Protein AF-A0A7S1FTI6-F1 (afdb_monomer)

Mean predicted aligned error: 5.45 Å

Nearest PDB structures (foldseek):
  7stv-assembly1_A-2  TM=7.833E-01  e=5.672E-06  Pedobacter yulinensis
  6prm-assembly1_B  TM=9.222E-01  e=7.530E-05  Pseudoalteromonas fuliginea
  6psm-assembly2_E  TM=9.069E-01  e=1.482E-04  Pseudoalteromonas fuliginea
  6psm-assembly3_D  TM=7.702E-01  e=6.260E-05  Pseudoalteromonas fuliginea

Sequence (171 aa):
RGSPTDQGFDVSVGASFAGGVDTHFFPFVSDKEGSHIAPPNLNGTSRGDYLTDHLTKETITLMNEFKNNPFFIVLAHYAVHTPIEGKEELTAKYKRKRKKLQDVGQYIWDHGSYCKTTQDDPTYASMVQSVDDSVGLIRTALEDLKLTKNTIIVFTSDNGGKADTVNKEKV

Foldseek 3Di:
DDFVVVVPDPDDWQDDPVLAFQDQFPPSWDPDDPIDDGRPPLPPHDGPDGNLVSLLVVVLVVCLVCVVDDDDDDRDDNPPPDPLAADPVQLVVLVVVLVVDDPPWDFDDDPNATFTPDDRRSSSVRRVVSNVVSVVSVVVSCVVSVNVVPDDDDDDDPDDDGRGDDPVVPD

Organism: NCBI:txid216773

Structure (mmCIF, N/CA/C/O backbone):
data_AF-A0A7S1FTI6-F1
#
_entry.id   AF-A0A7S1FTI6-F1
#
loop_
_atom_site.group_PDB
_atom_site.id
_atom_site.type_symbol
_atom_site.label_atom_id
_atom_site.label_alt_id
_atom_site.label_comp_id
_atom_site.label_asym_id
_atom_site.label_entity_id
_atom_site.label_seq_id
_atom_site.pdbx_PDB_ins_code
_atom_site.Cartn_x
_atom_site.Cartn_y
_atom_site.Cartn_z
_atom_site.occupancy
_atom_site.B_iso_or_equiv
_atom_site.auth_seq_id
_atom_site.auth_comp_id
_atom_site.auth_asym_id
_atom_site.auth_atom_id
_atom_site.pdbx_PDB_model_num
ATOM 1 N N . ARG A 1 1 ? -20.135 -16.183 -3.289 1.00 54.41 1 ARG A N 1
ATOM 2 C CA . ARG A 1 1 ? -19.545 -17.267 -2.474 1.00 54.41 1 ARG A CA 1
ATOM 3 C C . ARG A 1 1 ? -18.038 -17.151 -2.600 1.00 54.41 1 ARG A C 1
ATOM 5 O O . ARG A 1 1 ? -17.480 -17.663 -3.560 1.00 54.41 1 ARG A O 1
ATOM 12 N N . GLY A 1 2 ? -17.431 -16.369 -1.716 1.00 77.38 2 GLY A N 1
ATOM 13 C CA . GLY A 1 2 ? -15.984 -16.112 -1.698 1.00 77.38 2 GLY A CA 1
ATOM 14 C C . GLY A 1 2 ? -15.608 -14.680 -1.311 1.00 77.38 2 GLY A C 1
ATOM 15 O O . GLY A 1 2 ? -14.426 -14.380 -1.229 1.00 77.38 2 GLY A O 1
ATOM 16 N N . SER A 1 3 ? -16.589 -13.805 -1.054 1.00 84.50 3 SER A N 1
ATOM 17 C CA . SER A 1 3 ? -16.314 -12.498 -0.444 1.00 84.50 3 SER A CA 1
ATOM 18 C C . SER A 1 3 ? -15.795 -12.700 0.986 1.00 84.50 3 SER A C 1
ATOM 20 O O . SER A 1 3 ? -16.291 -13.610 1.654 1.00 84.50 3 SER A O 1
ATOM 22 N N . PRO A 1 4 ? -14.887 -11.857 1.513 1.00 92.38 4 PRO A N 1
ATOM 23 C CA . PRO A 1 4 ? 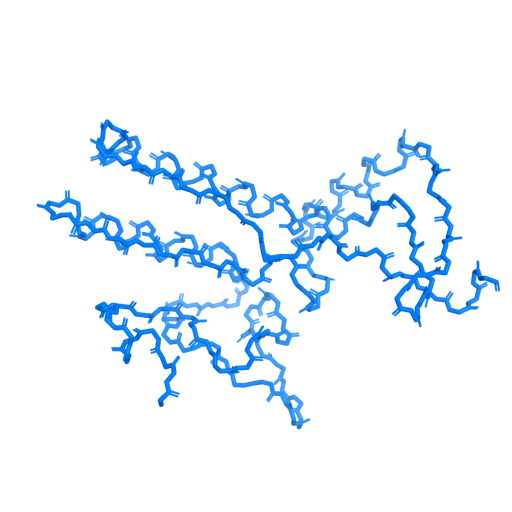-14.494 -11.904 2.925 1.00 92.38 4 PRO A CA 1
ATOM 24 C C . PRO A 1 4 ? -15.689 -11.872 3.888 1.00 92.38 4 PRO A C 1
ATOM 26 O O . PRO A 1 4 ? -15.685 -12.560 4.906 1.00 92.38 4 PRO A O 1
ATOM 29 N N . THR A 1 5 ? -16.759 -11.158 3.528 1.00 93.69 5 THR A N 1
ATOM 30 C CA . THR A 1 5 ? -18.003 -11.119 4.315 1.00 93.69 5 THR A CA 1
ATOM 31 C C . THR A 1 5 ? -18.753 -12.454 4.354 1.00 93.69 5 THR A C 1
ATOM 33 O O . THR A 1 5 ? -19.443 -12.740 5.326 1.00 93.69 5 THR A O 1
ATOM 36 N N . ASP A 1 6 ? -18.565 -13.324 3.355 1.00 92.50 6 ASP A N 1
ATOM 37 C CA . ASP A 1 6 ? -19.057 -14.709 3.390 1.00 92.50 6 ASP A CA 1
ATOM 38 C C . ASP A 1 6 ? -18.174 -15.610 4.284 1.00 92.50 6 ASP A C 1
ATOM 40 O O . ASP A 1 6 ? -18.517 -16.770 4.507 1.00 92.50 6 ASP A O 1
ATOM 44 N N . GLN A 1 7 ? -17.006 -15.124 4.724 1.00 93.19 7 GLN A N 1
ATOM 45 C CA . GLN A 1 7 ? -15.970 -15.872 5.452 1.00 93.19 7 GLN A CA 1
ATOM 46 C C . GLN A 1 7 ? -15.749 -15.347 6.883 1.00 93.19 7 GLN A C 1
ATOM 48 O O . GLN A 1 7 ? -14.731 -15.648 7.500 1.00 93.19 7 GLN A O 1
ATOM 53 N N . GLY A 1 8 ? -16.698 -14.574 7.421 1.00 94.12 8 GLY A N 1
ATOM 54 C CA . GLY A 1 8 ? -16.684 -14.121 8.815 1.00 94.12 8 GLY A CA 1
ATOM 55 C C . GLY A 1 8 ? -16.033 -12.760 9.068 1.00 94.12 8 GLY A C 1
ATOM 56 O O . GLY A 1 8 ? -15.886 -12.390 10.227 1.00 94.12 8 GLY A O 1
ATOM 57 N N . PHE A 1 9 ? -15.663 -12.008 8.027 1.00 95.88 9 PHE A N 1
ATOM 58 C CA . PHE A 1 9 ? -15.282 -10.601 8.185 1.00 95.88 9 PHE A CA 1
ATOM 59 C C . PHE A 1 9 ? -16.524 -9.703 8.220 1.00 95.88 9 PHE A C 1
ATOM 61 O O . PHE A 1 9 ? -17.394 -9.823 7.360 1.00 95.88 9 PHE A O 1
ATOM 68 N N . ASP A 1 10 ? -16.576 -8.755 9.156 1.00 95.69 10 ASP A N 1
ATOM 69 C CA . ASP A 1 10 ? -17.679 -7.785 9.244 1.00 95.69 10 ASP A CA 1
ATOM 70 C C . ASP A 1 10 ? -17.643 -6.748 8.109 1.00 95.69 10 ASP A C 1
ATOM 72 O O . ASP A 1 10 ? -18.680 -6.287 7.633 1.00 95.69 10 ASP A O 1
ATOM 76 N N . VAL A 1 11 ? -16.437 -6.390 7.652 1.00 95.44 11 VAL A N 1
ATOM 77 C CA . VAL A 1 11 ? -16.202 -5.360 6.633 1.00 95.44 11 VAL A CA 1
ATOM 78 C C . VAL A 1 11 ? -15.275 -5.896 5.544 1.00 95.44 11 VAL A C 1
ATOM 80 O O . VAL A 1 11 ? -14.291 -6.580 5.822 1.00 95.44 11 VAL A O 1
ATOM 83 N N . SER A 1 12 ? -15.571 -5.558 4.286 1.00 94.81 12 SER A N 1
ATOM 84 C CA . SER A 1 12 ? -14.704 -5.837 3.140 1.00 94.81 12 SER A CA 1
ATOM 85 C C . SER A 1 12 ? -14.566 -4.599 2.262 1.00 94.81 12 SER A C 1
ATOM 87 O O . SER A 1 12 ? -15.563 -4.053 1.789 1.00 94.81 12 SER A O 1
ATOM 89 N N . VAL A 1 13 ? -13.325 -4.172 2.036 1.00 94.88 13 VAL A N 1
ATOM 90 C CA . VAL A 1 13 ? -12.975 -3.018 1.202 1.00 94.88 13 VAL A CA 1
ATOM 91 C C . VAL A 1 13 ? -12.018 -3.481 0.116 1.00 94.88 13 VAL A C 1
ATOM 93 O O . VAL A 1 13 ? -10.997 -4.097 0.410 1.00 94.88 13 VAL A O 1
ATOM 96 N N . GLY A 1 14 ? -12.354 -3.217 -1.144 1.00 91.44 14 GLY A N 1
ATOM 97 C CA . GLY A 1 14 ? -11.479 -3.487 -2.278 1.00 91.44 14 GLY A CA 1
ATOM 98 C C . GLY A 1 14 ? -11.190 -4.964 -2.550 1.00 91.44 14 GLY A C 1
ATOM 99 O O . GLY A 1 14 ? -10.317 -5.242 -3.360 1.00 91.44 14 GLY A O 1
ATOM 100 N N . ALA A 1 15 ? -11.874 -5.925 -1.925 1.00 89.44 15 ALA A N 1
ATOM 101 C CA . ALA A 1 15 ? -11.663 -7.346 -2.206 1.00 89.44 15 ALA A CA 1
ATOM 102 C C . ALA A 1 15 ? -12.494 -7.783 -3.424 1.00 89.44 15 ALA A C 1
ATOM 104 O O . ALA A 1 15 ? -13.723 -7.820 -3.363 1.00 89.44 15 ALA A O 1
ATOM 105 N N . SER A 1 16 ? -11.828 -8.108 -4.534 1.00 82.19 16 SER A N 1
ATOM 106 C CA . SER A 1 16 ? -12.468 -8.544 -5.784 1.00 82.19 16 SER A CA 1
ATOM 107 C C . SER A 1 16 ? -12.158 -10.007 -6.102 1.00 82.19 16 SER A C 1
ATOM 109 O O . SER A 1 16 ? -11.079 -10.507 -5.794 1.00 82.19 16 SER A O 1
ATOM 111 N N . PHE A 1 17 ? -13.078 -10.680 -6.800 1.00 78.12 17 PHE A N 1
ATOM 112 C CA . PHE A 1 17 ? -12.872 -12.038 -7.324 1.00 78.12 17 PHE A CA 1
ATOM 113 C C . PHE A 1 17 ? -11.800 -12.106 -8.423 1.00 78.12 17 PHE A C 1
ATOM 115 O O . PHE A 1 17 ? -11.331 -13.194 -8.740 1.00 78.12 17 PHE A O 1
ATOM 122 N N . ALA A 1 18 ? -11.424 -10.965 -9.011 1.00 76.75 18 ALA A N 1
ATOM 123 C CA . ALA A 1 18 ? -10.431 -10.899 -10.081 1.00 76.75 18 ALA A CA 1
ATOM 124 C C . ALA A 1 18 ? -9.005 -11.249 -9.619 1.00 76.75 18 ALA A C 1
ATOM 126 O O . ALA A 1 18 ? -8.182 -11.628 -10.445 1.00 76.75 18 ALA A O 1
ATOM 127 N N . GLY A 1 19 ? -8.700 -11.108 -8.321 1.00 76.19 19 GLY A N 1
ATOM 128 C CA . GLY A 1 19 ? -7.356 -11.346 -7.779 1.00 76.19 19 GLY A CA 1
ATOM 129 C C . GLY A 1 19 ? -6.294 -10.324 -8.214 1.00 76.19 19 GLY A C 1
ATOM 130 O O . GLY A 1 19 ? -5.128 -10.480 -7.873 1.00 76.19 19 GLY A O 1
ATOM 131 N N . GLY A 1 20 ? -6.680 -9.274 -8.944 1.00 84.50 20 GLY A N 1
ATOM 132 C CA . GLY A 1 20 ? -5.796 -8.234 -9.462 1.00 84.50 20 GLY A CA 1
ATOM 133 C C . GLY A 1 20 ? -6.573 -6.999 -9.920 1.00 84.50 20 GLY A C 1
ATOM 134 O O . GLY A 1 20 ? -7.805 -6.979 -9.886 1.00 84.50 20 GLY A O 1
ATOM 135 N N . VAL A 1 21 ? -5.835 -5.974 -10.342 1.00 90.69 21 VAL A N 1
ATOM 136 C CA . VAL A 1 21 ? -6.361 -4.723 -10.909 1.00 90.69 21 VAL A CA 1
ATOM 137 C C . VAL A 1 21 ? -5.712 -4.457 -12.261 1.00 90.69 21 VAL A C 1
ATOM 139 O O . VAL A 1 21 ? -4.569 -4.856 -12.483 1.00 90.69 21 VAL A O 1
ATOM 142 N N . ASP A 1 22 ? -6.416 -3.767 -13.159 1.00 91.81 22 ASP A N 1
ATOM 143 C CA . ASP A 1 22 ? -5.843 -3.402 -14.464 1.00 91.81 22 ASP A CA 1
ATOM 144 C C . ASP A 1 22 ? -4.881 -2.217 -14.362 1.00 91.81 22 ASP A C 1
ATOM 146 O O . ASP A 1 22 ? -4.078 -2.000 -15.267 1.00 91.81 22 ASP A O 1
ATOM 150 N N . THR A 1 23 ? -4.984 -1.437 -13.283 1.00 93.88 23 THR A N 1
ATOM 151 C CA . THR A 1 23 ? -4.072 -0.344 -12.943 1.00 93.88 23 THR A CA 1
ATOM 152 C C . THR A 1 23 ? -4.105 -0.053 -11.440 1.00 93.88 23 THR A C 1
ATOM 154 O O . THR A 1 23 ? -5.122 -0.259 -10.777 1.00 93.88 23 THR A O 1
ATOM 157 N N . HIS A 1 24 ? -2.996 0.437 -10.883 1.00 95.25 24 HIS A N 1
ATOM 158 C CA . HIS A 1 24 ? -2.918 0.869 -9.476 1.00 95.25 24 HIS A CA 1
ATOM 159 C C . HIS A 1 24 ? -3.412 2.305 -9.253 1.00 95.25 24 HIS A C 1
ATOM 161 O O . HIS A 1 24 ? -3.505 2.753 -8.108 1.00 95.25 24 HIS A O 1
ATOM 167 N N . PHE A 1 25 ? -3.745 3.028 -10.322 1.00 95.75 25 PHE A N 1
ATOM 168 C CA . PHE A 1 25 ? -4.287 4.384 -10.269 1.00 95.75 25 PHE A CA 1
ATOM 169 C C . PHE A 1 25 ? -5.786 4.386 -10.547 1.00 95.75 25 PHE A C 1
ATOM 171 O O . PHE A 1 25 ? -6.283 3.554 -11.299 1.00 95.75 25 PHE A O 1
ATOM 178 N N . PHE A 1 26 ? -6.518 5.344 -9.983 1.00 94.31 26 PHE A N 1
ATOM 179 C CA . PHE A 1 26 ? -7.940 5.515 -10.289 1.00 94.31 26 PHE A CA 1
ATOM 180 C C . PHE A 1 26 ? -8.195 5.548 -11.817 1.00 94.31 26 PHE A C 1
ATOM 182 O O . PHE A 1 26 ? -7.508 6.304 -12.515 1.00 94.31 26 PHE A O 1
ATOM 189 N N . PRO A 1 27 ? -9.190 4.804 -12.349 1.00 92.44 27 PRO A N 1
ATOM 190 C CA . PRO A 1 27 ? -10.281 4.112 -11.643 1.00 92.44 27 PRO A CA 1
ATOM 191 C C . PRO A 1 27 ? -10.003 2.642 -11.262 1.00 92.44 27 PRO A C 1
ATOM 193 O O . PRO A 1 27 ? -10.939 1.902 -10.970 1.00 92.44 27 PRO A O 1
ATOM 196 N N . PHE A 1 28 ? -8.738 2.210 -11.252 1.00 92.69 28 PHE A N 1
ATOM 197 C CA . PHE A 1 28 ? -8.267 0.845 -10.934 1.00 92.69 28 PHE A CA 1
ATOM 198 C C . PHE A 1 28 ? -8.662 -0.243 -11.943 1.00 92.69 28 PHE A C 1
ATOM 200 O O . PHE A 1 28 ? -8.316 -1.415 -11.794 1.00 92.69 28 PHE A O 1
ATOM 207 N N . VAL A 1 29 ? -9.360 0.161 -12.999 1.00 89.12 29 VAL A N 1
ATOM 208 C CA . VAL A 1 29 ? -9.756 -0.653 -14.146 1.00 89.12 29 VAL A CA 1
ATOM 209 C C . VAL A 1 29 ? -9.437 0.090 -15.427 1.00 89.12 29 VAL A C 1
ATOM 211 O O . VAL A 1 29 ? -9.229 1.306 -15.419 1.00 89.12 29 VAL A O 1
ATOM 214 N N . SER A 1 30 ? -9.409 -0.640 -16.533 1.00 83.00 30 SER A N 1
ATOM 215 C CA . SER A 1 30 ? -9.318 -0.048 -17.859 1.00 83.00 30 SER A CA 1
ATOM 216 C C . SER A 1 30 ? -10.697 0.044 -18.516 1.00 83.00 30 SER A C 1
ATOM 218 O O . SER A 1 30 ? -11.625 -0.682 -18.174 1.00 83.00 30 SER A O 1
ATOM 220 N N . ASP A 1 31 ? -10.818 0.897 -19.529 1.00 77.44 31 ASP A N 1
ATOM 221 C CA . ASP A 1 31 ? -12.041 0.993 -20.338 1.00 77.44 31 ASP A CA 1
ATOM 222 C C . ASP A 1 31 ? -12.101 -0.080 -21.450 1.00 77.44 31 ASP A C 1
ATOM 224 O O . ASP A 1 31 ? -12.906 0.015 -22.377 1.00 77.44 31 ASP A O 1
ATOM 228 N N . LYS A 1 32 ? -11.206 -1.079 -21.428 1.00 77.81 32 LYS A N 1
ATOM 229 C CA . LYS A 1 32 ? -11.073 -2.070 -22.505 1.00 77.81 32 LYS A CA 1
ATOM 230 C C . LYS A 1 32 ? -12.038 -3.237 -22.328 1.00 77.81 32 LYS A C 1
ATOM 232 O O . LYS A 1 32 ? -12.341 -3.671 -21.222 1.00 77.81 32 LYS A O 1
ATOM 237 N N . GLU A 1 33 ? -12.469 -3.807 -23.448 1.00 72.81 33 GLU A N 1
ATOM 238 C CA . GLU A 1 33 ? -13.239 -5.048 -23.443 1.00 72.81 33 GLU A CA 1
ATOM 239 C C . GLU A 1 33 ? -12.416 -6.177 -22.796 1.00 72.81 33 GLU A C 1
ATOM 241 O O . GLU A 1 33 ? -11.266 -6.412 -23.171 1.00 72.81 33 GLU A O 1
ATOM 246 N N . GLY A 1 34 ? -12.990 -6.831 -21.782 1.00 71.75 34 GLY A N 1
ATOM 247 C CA . GLY A 1 34 ? -12.300 -7.830 -20.960 1.00 71.75 34 GLY A CA 1
ATOM 248 C C . GLY A 1 34 ? -11.586 -7.288 -19.715 1.00 71.75 34 GLY A C 1
ATOM 249 O O . GLY A 1 34 ? -10.920 -8.073 -19.043 1.00 71.75 34 GLY A O 1
ATOM 250 N N . SER A 1 35 ? -11.727 -5.994 -19.390 1.00 76.94 35 SER A N 1
ATOM 251 C CA . SER A 1 35 ? -11.211 -5.425 -18.136 1.00 76.94 35 SER A CA 1
ATOM 252 C C . SER A 1 35 ? -11.757 -6.141 -16.903 1.00 76.94 35 SER A C 1
ATOM 254 O O . SER A 1 35 ? -12.886 -6.647 -16.900 1.00 76.94 35 SER A O 1
ATOM 256 N N . HIS A 1 36 ? -10.983 -6.125 -15.822 1.00 75.50 36 HIS A N 1
ATOM 257 C CA . HIS A 1 36 ? -11.472 -6.544 -14.521 1.00 75.50 36 HIS A CA 1
ATOM 258 C C . HIS A 1 36 ? -12.614 -5.641 -14.034 1.00 75.50 36 HIS A C 1
ATOM 260 O O . HIS A 1 36 ? -12.752 -4.482 -14.421 1.00 75.50 36 HIS A O 1
ATOM 266 N N . ILE A 1 37 ? -13.448 -6.184 -13.145 1.00 79.56 37 ILE A N 1
ATOM 267 C CA . ILE A 1 37 ? -14.409 -5.375 -12.391 1.00 79.56 37 ILE A CA 1
ATOM 268 C C . ILE A 1 37 ? -13.625 -4.592 -11.340 1.00 79.56 37 ILE A C 1
ATOM 270 O O . ILE A 1 37 ? -12.788 -5.172 -10.641 1.00 79.56 37 ILE A O 1
ATOM 274 N N . ALA A 1 38 ? -13.930 -3.299 -11.211 1.00 81.81 38 ALA A N 1
ATOM 275 C CA . ALA A 1 38 ? -13.273 -2.439 -10.238 1.00 81.81 38 ALA A CA 1
ATOM 276 C C . ALA A 1 38 ? -13.432 -3.017 -8.832 1.00 81.81 38 ALA A C 1
ATOM 278 O O . ALA A 1 38 ? -14.511 -3.533 -8.510 1.00 81.81 38 ALA A O 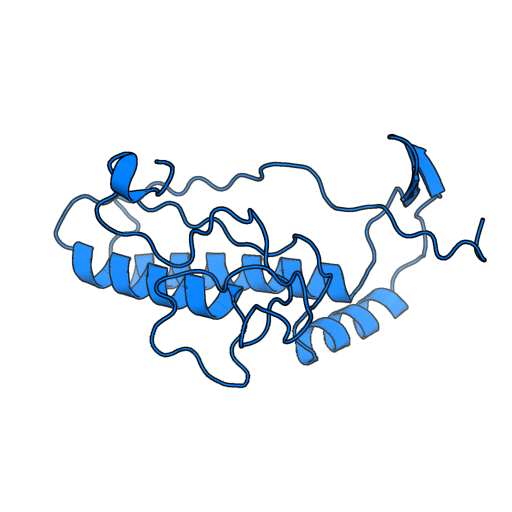1
ATOM 279 N N . PRO A 1 39 ? -12.387 -2.956 -7.987 1.00 87.19 39 PRO A N 1
ATOM 280 C CA . PRO A 1 39 ? -12.513 -3.482 -6.645 1.00 87.19 39 PRO A CA 1
ATOM 281 C C . PRO A 1 39 ? -13.682 -2.800 -5.912 1.00 87.19 39 PRO A C 1
ATOM 283 O O . PRO A 1 39 ? -13.830 -1.577 -5.987 1.00 87.19 39 PRO A O 1
ATOM 286 N N . PRO A 1 40 ? -14.556 -3.572 -5.245 1.00 89.75 40 PRO A N 1
ATOM 287 C CA . PRO A 1 40 ? -15.771 -3.028 -4.650 1.00 89.75 40 PRO A CA 1
ATOM 288 C C . PRO A 1 40 ? -15.457 -2.154 -3.431 1.00 89.75 40 PRO A C 1
ATOM 290 O O . PRO A 1 40 ? -14.393 -2.261 -2.826 1.00 89.75 40 PRO A O 1
ATOM 293 N N . ASN A 1 41 ? -16.422 -1.331 -3.015 1.00 90.81 41 ASN A N 1
ATOM 294 C CA . ASN A 1 41 ? -16.372 -0.552 -1.770 1.00 90.81 41 ASN A CA 1
ATOM 295 C C . ASN A 1 41 ? -15.204 0.452 -1.663 1.00 90.81 41 ASN A C 1
ATOM 297 O O . ASN A 1 41 ? -14.825 0.830 -0.561 1.00 90.81 41 ASN A O 1
ATOM 301 N N . LEU A 1 42 ? -14.669 0.933 -2.790 1.00 89.62 42 LEU A N 1
ATOM 302 C CA . LEU A 1 42 ? -13.650 1.994 -2.852 1.00 89.62 42 LEU A CA 1
ATOM 303 C C . LEU A 1 42 ? -14.279 3.403 -2.882 1.00 89.62 42 LEU A C 1
ATOM 305 O O . LEU A 1 42 ? -14.021 4.214 -3.779 1.00 89.62 42 LEU A O 1
ATOM 309 N N . ASN A 1 43 ? -15.179 3.677 -1.935 1.00 88.88 43 ASN A N 1
ATOM 310 C CA . ASN A 1 43 ? -15.916 4.940 -1.875 1.00 88.88 43 ASN A CA 1
ATOM 311 C C . ASN A 1 43 ? -14.976 6.130 -1.631 1.00 88.88 43 ASN A C 1
ATOM 313 O O . ASN A 1 43 ? -14.036 6.053 -0.849 1.00 88.88 43 ASN A O 1
ATOM 317 N N . GLY A 1 44 ? -15.252 7.267 -2.275 1.00 89.75 44 GLY A N 1
ATOM 318 C CA . GLY A 1 44 ? -14.448 8.481 -2.092 1.00 89.75 44 GLY A CA 1
ATOM 319 C C . GLY A 1 44 ? -13.087 8.458 -2.794 1.00 89.75 44 GLY A C 1
ATOM 320 O O . GLY A 1 44 ? -12.269 9.334 -2.520 1.00 89.75 44 GLY A O 1
ATOM 321 N N . THR A 1 45 ? -12.853 7.495 -3.692 1.00 93.19 45 THR A N 1
ATOM 322 C CA . THR A 1 45 ? -11.715 7.524 -4.618 1.00 93.19 45 THR A CA 1
ATOM 323 C C . THR A 1 45 ? -11.946 8.510 -5.761 1.00 93.19 45 THR A C 1
ATOM 325 O O . THR A 1 45 ? -13.078 8.772 -6.177 1.00 93.19 45 THR A O 1
ATOM 328 N N . SER A 1 46 ? -10.863 9.093 -6.261 1.00 95.38 46 SER A N 1
ATOM 329 C CA . SER A 1 46 ? -10.884 10.129 -7.287 1.00 95.38 46 SER A CA 1
ATOM 330 C C . SER A 1 46 ? -9.616 10.126 -8.143 1.00 95.38 46 SER A C 1
ATOM 332 O O . SER A 1 46 ? -8.646 9.413 -7.884 1.00 95.38 46 SER A O 1
ATOM 334 N N . ARG A 1 47 ? -9.620 10.934 -9.210 1.00 94.88 47 ARG A N 1
ATOM 335 C CA . ARG A 1 47 ? -8.481 11.050 -10.125 1.00 94.88 47 ARG A CA 1
ATOM 336 C C . ARG A 1 47 ? -7.210 11.445 -9.365 1.00 94.88 47 ARG A C 1
ATOM 338 O O . ARG A 1 47 ? -7.171 12.495 -8.737 1.00 94.88 47 ARG A O 1
ATOM 345 N N . GLY A 1 48 ? -6.158 10.648 -9.539 1.00 93.19 48 GLY A N 1
ATOM 346 C CA . GLY A 1 48 ? -4.860 10.842 -8.887 1.00 93.19 48 GLY A CA 1
ATOM 347 C C . GLY A 1 48 ? -4.639 9.925 -7.686 1.00 93.19 48 GLY A C 1
ATOM 348 O O . GLY A 1 48 ? -3.494 9.771 -7.268 1.00 93.19 48 GLY A O 1
ATOM 349 N N . ASP A 1 49 ? -5.689 9.270 -7.184 1.00 96.56 49 ASP A N 1
ATOM 350 C CA . ASP A 1 49 ? -5.547 8.306 -6.100 1.00 96.56 49 ASP A CA 1
ATOM 351 C C . ASP A 1 49 ? -4.780 7.065 -6.551 1.00 96.56 49 ASP A C 1
ATOM 353 O O . ASP A 1 49 ? -4.946 6.554 -7.665 1.00 96.56 49 ASP A O 1
ATOM 357 N N . TYR A 1 50 ? -3.962 6.572 -5.627 1.00 97.75 50 TYR A N 1
ATOM 358 C CA . TYR A 1 50 ? -3.192 5.349 -5.755 1.00 97.75 50 TYR A CA 1
ATOM 359 C C . TYR A 1 50 ? -3.769 4.296 -4.806 1.00 97.75 50 TYR A C 1
ATOM 361 O O . TYR A 1 50 ? -3.991 4.574 -3.624 1.00 97.75 50 TYR A O 1
ATOM 369 N N . LEU A 1 51 ? -4.031 3.089 -5.308 1.00 96.50 51 LEU A N 1
ATOM 370 C CA . LEU A 1 51 ? -4.835 2.089 -4.600 1.00 96.50 51 LEU A CA 1
ATOM 371 C C . LEU A 1 51 ? -4.238 1.697 -3.243 1.00 96.50 51 LEU A C 1
ATOM 373 O O . LEU A 1 51 ? -4.962 1.607 -2.256 1.00 96.50 51 LEU A O 1
ATOM 377 N N . THR A 1 52 ? -2.915 1.525 -3.174 1.00 97.56 52 THR A N 1
ATOM 378 C CA . THR A 1 52 ? -2.191 1.242 -1.922 1.00 97.56 52 THR A CA 1
ATOM 379 C C . THR A 1 52 ? -2.439 2.321 -0.870 1.00 97.56 52 THR A C 1
ATOM 381 O O . THR A 1 52 ? -2.700 2.012 0.293 1.00 97.56 52 THR A O 1
ATOM 384 N N . ASP A 1 53 ? -2.412 3.591 -1.275 1.00 98.12 53 ASP A N 1
ATOM 385 C CA . ASP A 1 53 ? -2.598 4.724 -0.367 1.00 98.12 53 ASP A CA 1
ATOM 386 C C . ASP A 1 53 ? -4.055 4.761 0.130 1.00 98.12 53 ASP A C 1
ATOM 388 O O . ASP A 1 53 ? -4.310 4.948 1.322 1.00 98.12 53 ASP A O 1
ATOM 392 N N . HIS A 1 54 ? -5.017 4.489 -0.758 1.00 97.56 54 HIS A N 1
ATOM 393 C CA . HIS A 1 54 ? -6.432 4.436 -0.397 1.00 97.56 54 HIS A CA 1
ATOM 394 C C . HIS A 1 54 ? -6.759 3.271 0.552 1.00 97.56 54 HIS A C 1
ATOM 396 O O . HIS A 1 54 ? -7.370 3.496 1.593 1.00 97.56 54 HIS A O 1
ATOM 402 N N . LEU A 1 55 ? -6.291 2.047 0.277 1.00 97.62 55 LEU A N 1
ATOM 403 C CA . LEU A 1 55 ? -6.500 0.896 1.174 1.00 97.62 55 LEU A CA 1
ATOM 404 C C . LEU A 1 55 ? -5.874 1.117 2.560 1.00 97.62 55 LEU A C 1
ATOM 406 O O . LEU A 1 55 ? -6.428 0.697 3.579 1.00 97.62 55 LEU A O 1
ATOM 410 N N . THR A 1 56 ? -4.742 1.823 2.612 1.00 98.44 56 THR A N 1
ATOM 411 C CA . THR A 1 56 ? -4.122 2.246 3.876 1.00 98.44 56 THR A CA 1
ATOM 412 C C . THR A 1 56 ? -5.038 3.187 4.648 1.00 98.44 56 THR A C 1
ATOM 414 O O . THR A 1 56 ? -5.269 2.986 5.839 1.00 98.44 56 THR A O 1
ATOM 417 N N . LYS A 1 57 ? -5.592 4.198 3.972 1.00 98.12 57 LYS A N 1
ATOM 418 C CA . LYS A 1 57 ? -6.521 5.155 4.577 1.00 98.12 57 LYS A CA 1
ATOM 419 C C . LYS A 1 57 ? -7.767 4.457 5.123 1.00 98.12 57 LYS A C 1
ATOM 421 O O . LYS A 1 57 ? -8.123 4.695 6.272 1.00 98.12 57 LYS A O 1
ATOM 426 N N . GLU A 1 58 ? -8.384 3.574 4.344 1.00 97.88 58 GLU A N 1
ATOM 427 C CA . GLU A 1 58 ? -9.558 2.803 4.777 1.00 97.88 58 GLU A CA 1
ATOM 428 C C . GLU A 1 58 ? -9.240 1.918 5.988 1.00 97.88 58 GLU A C 1
ATOM 430 O O . GLU A 1 58 ? -10.0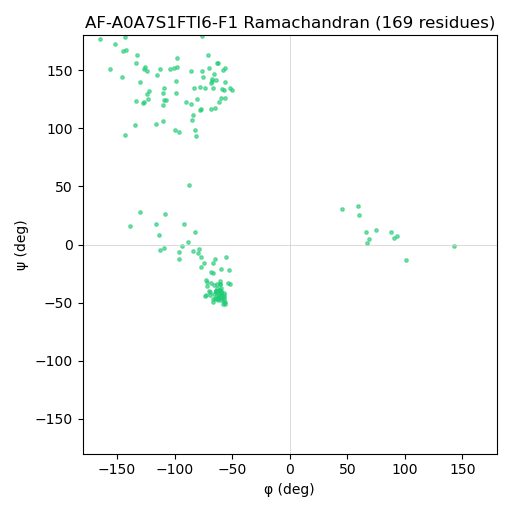05 1.871 6.950 1.00 97.88 58 GLU A O 1
ATOM 435 N N . THR A 1 59 ? -8.055 1.306 6.016 1.00 98.00 59 THR A N 1
ATOM 436 C CA . THR A 1 59 ? -7.599 0.532 7.178 1.00 98.00 59 THR A CA 1
ATOM 437 C C . THR A 1 59 ? -7.498 1.393 8.438 1.00 98.00 59 THR A C 1
ATOM 439 O O . THR A 1 59 ? -7.982 0.995 9.497 1.00 98.00 59 THR A O 1
ATOM 442 N N . ILE A 1 60 ? -6.917 2.590 8.337 1.00 98.50 60 ILE A N 1
ATOM 443 C CA . ILE A 1 60 ? -6.802 3.525 9.467 1.00 98.50 60 ILE A CA 1
ATOM 444 C C . ILE A 1 60 ? -8.187 3.992 9.933 1.00 98.50 60 ILE A C 1
ATOM 446 O O . ILE A 1 60 ? -8.428 4.085 11.140 1.00 98.50 60 ILE A O 1
ATOM 450 N N . THR A 1 61 ? -9.108 4.247 8.999 1.00 97.88 61 THR A N 1
ATOM 451 C CA . THR A 1 61 ? -10.507 4.574 9.307 1.00 97.88 61 THR A CA 1
ATOM 452 C C . THR A 1 61 ? -11.148 3.472 10.149 1.00 97.88 61 THR A C 1
ATOM 454 O O . THR A 1 61 ? -11.659 3.763 11.232 1.00 97.88 61 THR A O 1
ATOM 457 N N . LEU A 1 62 ? -11.037 2.213 9.712 1.00 97.44 62 LEU A N 1
ATOM 458 C CA . LEU A 1 62 ? -11.578 1.057 10.432 1.00 97.44 62 LEU A CA 1
ATOM 459 C C . LEU A 1 62 ? -10.916 0.879 11.803 1.00 97.44 62 LEU A C 1
ATOM 461 O O . LEU A 1 62 ? -11.608 0.683 12.798 1.00 97.44 62 LEU A O 1
ATOM 465 N N . MET A 1 63 ? -9.593 1.021 11.905 1.00 97.88 63 MET A N 1
ATOM 466 C CA . MET A 1 63 ? -8.900 0.969 13.199 1.00 97.88 63 MET A CA 1
ATOM 467 C C . MET A 1 63 ? -9.436 2.014 14.183 1.00 97.88 63 MET A C 1
ATOM 469 O O . MET A 1 63 ? -9.615 1.715 15.362 1.00 97.88 63 MET A O 1
ATOM 473 N N . ASN A 1 64 ? -9.701 3.240 13.722 1.00 98.00 64 ASN A N 1
ATOM 474 C CA . ASN A 1 64 ? -10.250 4.292 14.575 1.00 98.00 64 ASN A CA 1
ATOM 475 C C . ASN A 1 64 ? -11.724 4.049 14.941 1.00 98.00 64 ASN A C 1
ATOM 477 O O . ASN A 1 64 ? -12.121 4.368 16.062 1.00 98.00 64 ASN A O 1
ATOM 481 N N . GLU A 1 65 ? -12.521 3.490 14.031 1.00 97.62 65 GLU A N 1
ATOM 482 C CA . GLU A 1 65 ? -13.916 3.109 14.284 1.00 97.62 65 GLU A CA 1
ATOM 483 C C . GLU A 1 65 ? -14.009 2.000 15.340 1.00 97.62 65 GLU A C 1
ATOM 485 O O . GLU A 1 65 ? -14.743 2.121 16.323 1.00 97.62 65 GLU A O 1
ATOM 490 N N . PHE A 1 66 ? -13.190 0.958 15.196 1.00 96.50 66 PHE A N 1
ATOM 491 C CA . PHE A 1 66 ? -13.201 -0.210 16.072 1.00 96.50 66 PHE A CA 1
ATOM 492 C C . PHE A 1 66 ? -12.299 -0.087 17.301 1.00 96.50 66 PHE A C 1
ATOM 494 O O . PHE A 1 66 ? -12.270 -1.013 18.100 1.00 96.50 66 PHE A O 1
ATOM 501 N N . LYS A 1 67 ? -11.606 1.037 17.529 1.00 96.56 67 LYS A N 1
ATOM 502 C CA . LYS A 1 67 ? -10.583 1.183 18.592 1.00 96.56 67 LYS A CA 1
ATOM 503 C C . LYS A 1 67 ? -11.014 0.804 20.016 1.00 96.56 67 LYS A C 1
ATOM 505 O O . LYS A 1 67 ? -10.159 0.550 20.857 1.00 96.56 67 LYS A O 1
ATOM 510 N N . ASN A 1 68 ? -12.317 0.805 20.304 1.00 97.12 68 ASN A N 1
ATOM 511 C CA . ASN A 1 68 ? -12.872 0.439 21.612 1.00 97.12 68 ASN A CA 1
ATOM 512 C C . ASN A 1 68 ? -13.276 -1.045 21.718 1.00 97.12 68 ASN A C 1
ATOM 514 O O . ASN A 1 68 ? -13.729 -1.472 22.778 1.00 97.12 68 ASN A O 1
ATOM 518 N N . ASN A 1 69 ? -13.122 -1.823 20.646 1.00 96.19 69 ASN A N 1
ATOM 519 C CA . ASN A 1 69 ? -13.435 -3.246 20.563 1.00 96.19 69 ASN A CA 1
ATOM 520 C C . ASN A 1 69 ? -12.202 -4.024 20.064 1.00 96.19 69 ASN A C 1
ATOM 522 O O . ASN A 1 69 ? -11.382 -3.472 19.329 1.00 96.19 69 ASN A O 1
ATOM 526 N N . PRO A 1 70 ? -12.046 -5.311 20.417 1.00 96.38 70 PRO A N 1
ATOM 527 C CA . PRO A 1 70 ? -11.088 -6.171 19.732 1.00 96.38 70 PRO A CA 1
ATOM 528 C C . PRO A 1 70 ? -11.424 -6.241 18.239 1.00 96.38 70 PRO A C 1
ATOM 530 O O . PRO A 1 70 ? -12.581 -6.454 17.881 1.00 96.38 70 PRO A O 1
ATOM 533 N N . PHE A 1 71 ? -10.421 -6.089 17.378 1.00 97.44 71 PHE A N 1
ATOM 534 C CA . PHE A 1 71 ? -10.588 -6.206 15.933 1.00 97.44 71 PHE A CA 1
ATOM 535 C C . PHE A 1 71 ? -9.492 -7.070 15.316 1.00 97.44 71 PHE A C 1
ATOM 537 O O . PHE A 1 71 ? -8.391 -7.203 15.852 1.00 97.44 71 PHE A O 1
ATOM 544 N N . PHE A 1 72 ? -9.807 -7.633 14.154 1.00 97.56 72 PHE A N 1
ATOM 545 C CA . PHE A 1 72 ? -8.872 -8.338 13.293 1.00 97.56 72 PHE A CA 1
ATOM 546 C C . PHE A 1 72 ? -8.964 -7.732 11.894 1.00 97.56 72 PHE A C 1
ATOM 548 O O . PHE A 1 72 ? -10.042 -7.688 11.307 1.00 97.56 72 PHE A O 1
ATOM 555 N N . ILE A 1 73 ? -7.839 -7.238 11.374 1.00 97.69 73 ILE A N 1
ATOM 556 C CA . ILE A 1 73 ? -7.762 -6.618 10.050 1.00 97.69 73 ILE A CA 1
ATOM 557 C C . ILE A 1 73 ? -6.740 -7.374 9.210 1.00 97.69 73 ILE A C 1
ATOM 559 O O . ILE A 1 73 ? -5.609 -7.596 9.641 1.00 97.69 73 ILE A O 1
ATOM 563 N N . VAL A 1 74 ? -7.137 -7.705 7.983 1.00 97.31 74 VAL A N 1
ATOM 564 C CA . VAL A 1 74 ? -6.241 -8.193 6.935 1.00 97.31 74 VAL A CA 1
ATOM 565 C C . VAL A 1 74 ? -6.132 -7.109 5.872 1.00 97.31 74 VAL A C 1
ATOM 567 O O . VAL A 1 74 ? -7.064 -6.892 5.101 1.00 97.31 74 VAL A O 1
ATOM 570 N N . LEU A 1 75 ? -4.985 -6.431 5.834 1.00 97.25 75 LEU A N 1
ATOM 571 C CA . LEU A 1 75 ? -4.641 -5.496 4.768 1.00 97.25 75 LEU A CA 1
ATOM 572 C C . LEU A 1 75 ? -3.778 -6.220 3.731 1.00 97.25 75 LEU A C 1
ATOM 574 O O . LEU A 1 75 ? -2.568 -6.352 3.900 1.00 97.25 75 LEU A O 1
ATOM 578 N N . ALA A 1 76 ? -4.420 -6.699 2.668 1.00 95.00 76 ALA A N 1
ATOM 579 C CA . ALA A 1 76 ? -3.754 -7.319 1.529 1.00 95.00 76 ALA A CA 1
ATOM 580 C C . ALA A 1 76 ? -3.647 -6.299 0.388 1.00 95.00 76 ALA A C 1
ATOM 582 O O . ALA A 1 76 ? -4.614 -6.052 -0.333 1.00 95.00 76 ALA A O 1
ATOM 583 N N . HIS A 1 77 ? -2.482 -5.666 0.248 1.00 95.81 77 HIS A N 1
ATOM 584 C CA . HIS A 1 77 ? -2.238 -4.738 -0.857 1.00 95.81 77 HIS A CA 1
ATOM 585 C C . HIS A 1 77 ? -2.178 -5.477 -2.195 1.00 95.81 77 HIS A C 1
ATOM 587 O O . HIS A 1 77 ? -1.540 -6.518 -2.301 1.00 95.81 77 HIS A O 1
ATOM 593 N N . TYR A 1 78 ? -2.774 -4.890 -3.238 1.00 94.31 78 TYR A N 1
ATOM 594 C CA . TYR A 1 78 ? -2.566 -5.345 -4.620 1.00 94.31 78 TYR A CA 1
ATOM 595 C C . TYR A 1 78 ? -1.136 -5.071 -5.096 1.00 94.31 78 TYR A C 1
ATOM 597 O O . TYR A 1 78 ? -0.580 -5.823 -5.892 1.00 94.31 78 TYR A O 1
ATOM 605 N N . ALA A 1 79 ? -0.522 -3.981 -4.627 1.00 94.56 79 ALA A N 1
ATOM 606 C CA . ALA A 1 79 ? 0.894 -3.743 -4.862 1.00 94.56 79 ALA A CA 1
ATOM 607 C C . ALA A 1 79 ? 1.712 -4.804 -4.100 1.00 94.56 79 ALA A C 1
ATOM 609 O O . ALA A 1 79 ? 1.450 -5.072 -2.935 1.00 94.56 79 ALA A O 1
ATOM 610 N N . VAL A 1 80 ? 2.726 -5.422 -4.700 1.00 93.81 80 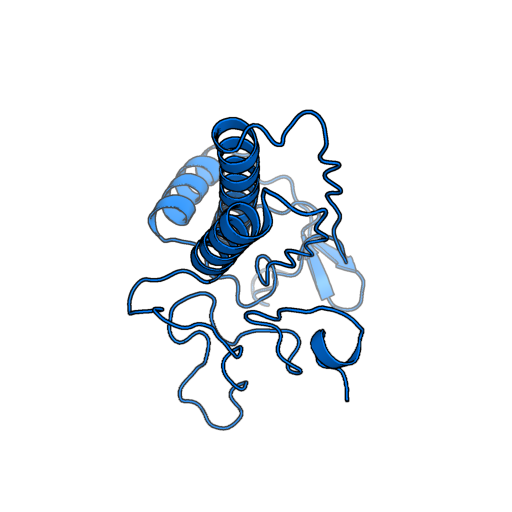VAL A N 1
ATOM 611 C CA . VAL A 1 80 ? 3.454 -4.998 -5.912 1.00 93.81 80 VAL A CA 1
ATOM 612 C C . VAL A 1 80 ? 3.155 -5.848 -7.153 1.00 93.81 80 VAL A C 1
ATOM 614 O O . VAL A 1 80 ? 3.987 -5.951 -8.057 1.00 93.81 80 VAL A O 1
ATOM 617 N N . HIS A 1 81 ? 1.974 -6.469 -7.200 1.00 91.62 81 HIS A N 1
ATOM 618 C CA . HIS A 1 81 ? 1.545 -7.271 -8.340 1.00 91.62 81 HIS A CA 1
ATOM 619 C C . HIS A 1 81 ? 1.425 -6.424 -9.613 1.00 91.62 81 HIS A C 1
ATOM 621 O O . HIS A 1 81 ? 1.221 -5.209 -9.569 1.00 91.62 81 HIS A O 1
ATOM 627 N N . THR A 1 82 ? 1.533 -7.078 -10.771 1.00 90.06 82 THR A N 1
ATOM 628 C CA . THR A 1 82 ? 1.315 -6.421 -12.061 1.00 90.06 82 THR A CA 1
ATOM 629 C C . THR A 1 82 ? -0.080 -5.794 -12.170 1.00 90.06 82 THR A C 1
ATOM 631 O O . THR A 1 82 ? -1.022 -6.357 -11.608 1.00 90.06 82 THR A O 1
ATOM 634 N N . PRO A 1 83 ? -0.222 -4.704 -12.946 1.00 92.19 83 PRO A N 1
ATOM 635 C CA . PRO A 1 83 ? 0.817 -4.055 -13.763 1.00 92.19 83 PRO A CA 1
ATOM 636 C C . PRO A 1 83 ? 1.882 -3.334 -12.920 1.00 92.19 83 PRO A C 1
ATOM 638 O O . PRO A 1 83 ? 1.628 -2.928 -11.792 1.00 92.19 83 PRO A O 1
ATOM 641 N N . ILE A 1 84 ? 3.108 -3.226 -13.448 1.00 93.44 84 ILE A N 1
ATOM 642 C CA . ILE A 1 84 ? 4.204 -2.552 -12.735 1.00 93.44 84 ILE A CA 1
ATOM 643 C C . ILE A 1 84 ? 4.058 -1.044 -12.933 1.00 93.44 84 ILE A C 1
ATOM 645 O O . ILE A 1 84 ? 4.520 -0.486 -13.927 1.00 93.44 84 ILE A O 1
ATOM 649 N N . GLU A 1 85 ? 3.389 -0.402 -11.981 1.00 96.00 85 GLU A N 1
ATOM 650 C CA . GLU A 1 85 ? 3.000 1.004 -12.034 1.00 96.00 85 GLU A CA 1
ATOM 651 C C . GLU A 1 85 ? 3.313 1.691 -10.704 1.00 96.00 85 GLU A C 1
ATOM 653 O O . GLU A 1 85 ? 2.604 1.531 -9.719 1.00 96.00 85 GLU A O 1
ATOM 658 N N . GLY A 1 86 ? 4.396 2.464 -10.665 1.00 96.31 86 GLY A N 1
ATOM 659 C CA . GLY A 1 86 ? 4.805 3.215 -9.482 1.00 96.31 86 GLY A CA 1
ATOM 660 C C . GLY A 1 86 ? 4.407 4.686 -9.564 1.00 96.31 86 GLY A C 1
ATOM 661 O O . GLY A 1 86 ? 4.377 5.271 -10.648 1.00 96.31 86 GLY A O 1
ATOM 662 N N . LYS A 1 87 ? 4.188 5.323 -8.406 1.00 97.88 87 LYS A N 1
ATOM 663 C CA . LYS A 1 87 ? 4.046 6.785 -8.298 1.00 97.88 87 LYS A CA 1
ATOM 664 C C . LYS A 1 87 ? 5.224 7.488 -8.984 1.00 97.88 87 LYS A C 1
ATOM 666 O O . LYS A 1 87 ? 6.382 7.100 -8.800 1.00 97.88 87 LYS A O 1
ATOM 671 N N . GLU A 1 88 ? 4.944 8.521 -9.779 1.00 97.38 88 GLU A N 1
ATOM 672 C CA . GLU A 1 88 ? 5.939 9.152 -10.661 1.00 97.38 88 GLU A CA 1
ATOM 673 C C . GLU A 1 88 ? 7.166 9.664 -9.891 1.00 97.38 88 GLU A C 1
ATOM 675 O O . GLU A 1 88 ? 8.309 9.375 -10.258 1.00 97.38 88 GLU A O 1
ATOM 680 N N . GLU A 1 89 ? 6.939 10.367 -8.780 1.00 97.56 89 GLU A N 1
ATOM 681 C CA . GLU A 1 89 ? 8.004 10.937 -7.953 1.00 97.56 89 GLU A CA 1
ATOM 682 C C . GLU A 1 89 ? 8.923 9.854 -7.366 1.00 97.56 89 GLU A C 1
ATOM 684 O O . GLU A 1 89 ? 10.156 9.949 -7.441 1.00 97.56 89 GLU A O 1
ATOM 689 N N . LEU A 1 90 ? 8.326 8.788 -6.826 1.00 98.12 90 LEU A N 1
ATOM 690 C CA . LEU A 1 90 ? 9.050 7.650 -6.266 1.00 98.12 90 LEU A CA 1
ATOM 691 C C . LEU A 1 90 ? 9.812 6.898 -7.362 1.00 98.12 90 LEU A C 1
ATOM 693 O O . LEU A 1 90 ? 10.998 6.598 -7.208 1.00 98.12 90 LEU A O 1
ATOM 697 N N . THR A 1 91 ? 9.195 6.690 -8.521 1.00 98.06 91 THR A N 1
ATOM 698 C CA . THR A 1 91 ? 9.859 6.088 -9.682 1.00 98.06 91 THR A CA 1
ATOM 699 C C . THR A 1 91 ? 11.055 6.934 -10.124 1.00 98.06 91 THR A C 1
ATOM 701 O O . THR A 1 91 ? 12.142 6.405 -10.378 1.00 98.06 91 THR A O 1
ATOM 704 N N . ALA A 1 92 ? 10.926 8.262 -10.156 1.00 98.31 92 ALA A N 1
ATOM 705 C CA . ALA A 1 92 ? 12.032 9.164 -10.466 1.00 98.31 92 ALA A CA 1
ATOM 706 C C . ALA A 1 92 ? 13.156 9.087 -9.414 1.00 98.31 92 ALA A C 1
ATOM 708 O O . ALA A 1 92 ? 14.340 9.058 -9.776 1.00 98.31 92 ALA A O 1
ATOM 709 N N . LYS A 1 93 ? 12.815 8.997 -8.120 1.00 98.25 93 LYS A N 1
ATOM 710 C CA . LYS A 1 93 ? 13.771 8.756 -7.021 1.00 98.25 93 LYS A CA 1
ATOM 711 C C . LYS A 1 93 ? 14.559 7.468 -7.254 1.00 98.25 93 LYS A C 1
ATOM 713 O O . LYS A 1 93 ? 15.794 7.498 -7.213 1.00 98.25 93 LYS A O 1
ATOM 718 N N . TYR A 1 94 ? 13.888 6.363 -7.560 1.00 97.38 94 TYR A N 1
ATOM 719 C CA . TYR A 1 94 ? 14.561 5.085 -7.783 1.00 97.38 94 TYR A CA 1
ATOM 720 C C . TYR A 1 94 ? 15.332 5.033 -9.101 1.00 97.38 94 TYR A C 1
ATOM 722 O O . TYR A 1 94 ? 16.406 4.438 -9.131 1.00 97.38 94 TYR A O 1
ATOM 730 N N . LYS A 1 95 ? 14.907 5.745 -10.153 1.00 96.88 95 LYS A N 1
ATOM 731 C CA . LYS A 1 95 ? 15.703 5.905 -11.385 1.00 96.88 95 LYS A CA 1
ATOM 732 C C . LYS A 1 95 ? 17.032 6.600 -11.086 1.00 96.88 95 LYS A C 1
ATOM 734 O O . LYS A 1 95 ? 18.082 6.163 -11.556 1.00 96.88 95 LYS A O 1
ATOM 739 N N . ARG A 1 96 ? 17.018 7.654 -10.259 1.00 97.44 96 ARG A N 1
ATOM 740 C CA . ARG A 1 96 ? 18.249 8.328 -9.799 1.00 97.44 96 ARG A CA 1
ATOM 741 C C . ARG A 1 96 ? 19.124 7.406 -8.949 1.00 97.44 96 ARG A C 1
ATOM 743 O O . ARG A 1 96 ? 20.342 7.429 -9.111 1.00 97.44 96 ARG A O 1
ATOM 750 N N . LYS A 1 97 ? 18.524 6.590 -8.074 1.00 95.56 97 LYS A N 1
ATOM 751 C CA . LYS A 1 97 ? 19.250 5.596 -7.265 1.00 95.56 97 LYS A CA 1
ATOM 752 C C . LYS A 1 97 ? 19.887 4.519 -8.149 1.00 95.56 97 LYS A C 1
ATOM 754 O O . LYS A 1 97 ? 21.072 4.245 -7.995 1.00 95.56 97 LYS A O 1
ATOM 759 N N . ARG A 1 98 ? 19.146 3.983 -9.124 1.00 92.75 98 ARG A N 1
ATOM 760 C CA . ARG A 1 98 ? 19.586 2.909 -10.026 1.00 92.75 98 ARG A CA 1
ATOM 761 C C . ARG A 1 98 ? 20.823 3.276 -10.839 1.00 92.75 98 ARG A C 1
ATOM 763 O O . ARG A 1 98 ? 21.695 2.428 -10.998 1.00 92.75 98 ARG A O 1
ATOM 770 N N . LYS A 1 99 ? 20.942 4.535 -11.280 1.00 94.19 99 LYS A N 1
ATOM 771 C CA . LYS A 1 99 ? 22.128 5.056 -11.994 1.00 94.19 99 LYS A CA 1
ATOM 772 C C . LYS A 1 99 ? 23.430 4.966 -11.189 1.00 94.19 99 LYS A C 1
ATOM 774 O O . LYS A 1 99 ? 24.500 5.024 -11.778 1.00 94.19 99 LYS A O 1
ATOM 779 N N . LYS A 1 100 ? 23.347 4.862 -9.859 1.00 94.31 100 LYS A N 1
ATOM 780 C CA . LYS A 1 100 ? 24.507 4.765 -8.958 1.00 94.31 100 LYS A CA 1
ATOM 781 C C . LYS A 1 100 ? 24.858 3.322 -8.584 1.00 94.31 100 LYS A C 1
ATOM 783 O O . LYS A 1 100 ? 25.846 3.109 -7.892 1.00 94.31 100 LYS A O 1
ATOM 788 N N . LEU A 1 101 ? 24.034 2.354 -8.982 1.00 89.81 101 LEU A N 1
ATOM 789 C CA . LEU A 1 101 ? 24.217 0.944 -8.656 1.00 89.81 101 LEU A CA 1
ATOM 790 C C . LEU A 1 101 ? 24.877 0.222 -9.829 1.00 89.81 101 LEU A C 1
ATOM 792 O O . LEU A 1 101 ? 24.538 0.465 -10.989 1.00 89.81 101 LEU A O 1
ATOM 796 N N . GLN A 1 102 ? 25.796 -0.688 -9.520 1.00 87.50 102 GLN A N 1
ATOM 797 C CA . GLN A 1 102 ? 26.340 -1.607 -10.512 1.00 87.50 102 GLN A CA 1
ATOM 798 C C . GLN A 1 102 ? 25.248 -2.579 -10.966 1.00 87.50 102 GLN A C 1
ATOM 800 O O . GLN A 1 102 ? 24.430 -3.023 -10.159 1.00 87.50 102 GLN A O 1
ATOM 805 N N . ASP A 1 103 ? 25.222 -2.889 -12.261 1.00 85.12 103 ASP A N 1
ATOM 806 C CA . ASP A 1 103 ? 24.350 -3.938 -12.781 1.00 85.12 103 ASP A CA 1
ATOM 807 C C . ASP A 1 103 ? 25.020 -5.296 -12.567 1.00 85.12 103 ASP A C 1
ATOM 809 O O . ASP A 1 103 ? 25.938 -5.661 -13.295 1.00 85.12 103 ASP A O 1
ATOM 813 N N . VAL A 1 104 ? 24.614 -5.989 -11.505 1.00 84.12 104 VAL A N 1
ATOM 814 C CA . VAL A 1 104 ? 25.214 -7.266 -11.078 1.00 84.12 104 VAL A CA 1
ATOM 815 C C . VAL A 1 104 ? 24.292 -8.467 -11.306 1.00 84.12 104 VAL A C 1
ATOM 817 O O . VAL A 1 104 ? 24.679 -9.595 -11.016 1.00 84.12 104 VAL A O 1
ATOM 820 N N . GLY A 1 105 ? 23.069 -8.238 -11.793 1.00 83.00 105 GLY A N 1
ATOM 821 C CA . GLY A 1 105 ? 22.093 -9.303 -12.015 1.00 83.00 105 GLY A CA 1
ATOM 822 C C . GLY A 1 105 ? 22.394 -10.083 -13.292 1.00 83.00 105 GLY A C 1
ATOM 823 O O . GLY A 1 105 ? 22.651 -9.491 -14.338 1.00 83.00 105 GLY A O 1
ATOM 824 N N . GLN A 1 106 ? 22.321 -11.407 -13.213 1.00 86.81 106 GLN A N 1
ATOM 825 C CA . GLN A 1 106 ? 22.394 -12.301 -14.367 1.00 86.81 106 GLN A CA 1
ATOM 826 C C . GLN A 1 106 ? 20.983 -12.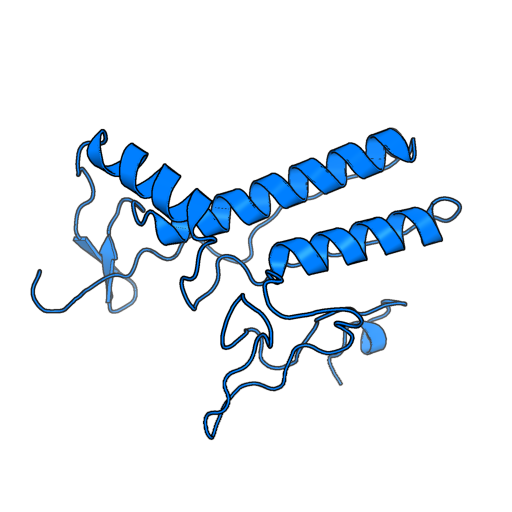695 -14.792 1.00 86.81 106 GLN A C 1
ATOM 828 O O . GLN A 1 106 ? 20.080 -12.735 -13.961 1.00 86.81 106 GLN A O 1
ATOM 833 N N . TYR A 1 107 ? 20.796 -13.012 -16.069 1.00 88.06 107 TYR A N 1
ATOM 834 C CA . TYR A 1 107 ? 19.564 -13.647 -16.523 1.00 88.06 107 TYR A CA 1
ATOM 835 C C . TYR A 1 107 ? 19.732 -15.158 -16.446 1.00 88.06 107 TYR A C 1
ATOM 837 O O . TYR A 1 107 ? 20.649 -15.714 -17.051 1.00 88.06 107 TYR A O 1
ATOM 845 N N . ILE A 1 108 ? 18.851 -15.811 -15.697 1.00 88.31 108 ILE A N 1
ATOM 846 C CA . ILE A 1 108 ? 18.776 -17.268 -15.601 1.00 88.31 108 ILE A CA 1
ATOM 847 C C . ILE A 1 108 ? 17.450 -17.737 -16.181 1.00 88.31 108 ILE A C 1
ATOM 849 O O . ILE A 1 108 ? 16.444 -17.041 -16.077 1.00 88.31 108 ILE A O 1
ATOM 853 N N . TRP A 1 109 ? 17.453 -18.906 -16.812 1.00 86.69 109 TRP A N 1
ATOM 854 C CA . TRP A 1 109 ? 16.212 -19.560 -17.198 1.00 86.69 109 TRP A CA 1
ATOM 855 C C . TRP A 1 109 ? 15.607 -20.228 -15.966 1.00 86.69 109 TRP A C 1
ATOM 857 O O . TRP A 1 109 ? 16.211 -21.152 -15.417 1.00 86.69 109 TRP A O 1
ATOM 867 N N . ASP A 1 110 ? 14.439 -19.765 -15.539 1.00 81.56 110 ASP A N 1
ATOM 868 C CA . ASP A 1 110 ? 13.726 -20.304 -14.388 1.00 81.56 110 ASP A CA 1
ATOM 869 C C . ASP A 1 110 ? 12.207 -20.243 -14.616 1.00 81.56 110 ASP A C 1
ATOM 871 O O . ASP A 1 110 ? 11.706 -19.353 -15.298 1.00 81.56 110 ASP A O 1
ATOM 875 N N . HIS A 1 111 ? 11.472 -21.244 -14.124 1.00 76.19 111 HIS A N 1
ATOM 876 C CA . HIS A 1 111 ? 10.003 -21.340 -14.223 1.00 76.19 111 HIS A CA 1
ATOM 877 C C . HIS A 1 111 ? 9.382 -21.015 -15.610 1.00 76.19 111 HIS A C 1
ATOM 879 O O . HIS A 1 111 ? 8.239 -20.574 -15.705 1.00 76.19 111 HIS A O 1
ATOM 885 N N . GLY A 1 112 ? 10.105 -21.283 -16.706 1.00 82.12 112 GLY A N 1
ATOM 886 C CA . GLY A 1 112 ? 9.621 -21.085 -18.080 1.00 82.12 112 GLY A CA 1
ATOM 887 C C . GLY A 1 112 ? 9.860 -19.690 -18.674 1.00 82.12 112 GLY A C 1
ATOM 888 O O . GLY A 1 112 ? 9.320 -19.397 -19.742 1.00 82.12 112 GLY A O 1
ATOM 889 N N . SER A 1 113 ? 10.662 -18.843 -18.022 1.00 82.12 113 SER A N 1
ATOM 890 C CA . SER A 1 113 ? 11.047 -17.510 -18.502 1.00 82.12 113 SER A CA 1
ATOM 891 C C . SER A 1 113 ? 12.510 -17.189 -18.160 1.00 82.12 113 SER A C 1
ATOM 893 O O . SER A 1 113 ? 13.147 -17.890 -17.376 1.00 82.12 113 SER A O 1
ATOM 895 N N . TYR A 1 114 ? 13.070 -16.126 -18.751 1.00 83.31 114 TYR A N 1
ATOM 896 C CA . TYR A 1 114 ? 14.334 -15.569 -18.262 1.00 83.31 114 TYR A CA 1
ATOM 897 C C . TYR A 1 114 ? 14.061 -14.580 -17.127 1.00 83.31 114 TYR A C 1
ATOM 899 O O . TYR A 1 114 ? 13.397 -13.555 -17.308 1.00 83.31 114 TYR A O 1
ATOM 907 N N . CYS A 1 115 ? 14.637 -14.878 -15.972 1.00 83.50 115 CYS A N 1
ATOM 908 C CA . CYS A 1 115 ? 14.511 -14.113 -14.744 1.00 83.50 115 CYS A CA 1
ATOM 909 C C . CYS A 1 115 ? 15.836 -13.416 -14.453 1.00 83.50 115 CYS A C 1
ATOM 911 O O . CYS A 1 115 ? 16.901 -14.037 -14.523 1.00 83.50 115 CYS A O 1
ATOM 913 N N . LYS A 1 116 ? 15.793 -12.136 -14.084 1.00 86.50 116 LYS A N 1
ATOM 914 C CA . LYS A 1 116 ? 16.985 -11.449 -13.590 1.00 86.50 116 LYS A CA 1
ATOM 915 C C . LYS A 1 116 ? 17.204 -11.808 -12.120 1.00 86.50 116 LYS A C 1
ATOM 917 O O . LYS A 1 116 ? 16.331 -11.576 -11.293 1.00 86.50 116 LYS A O 1
ATOM 922 N N . THR A 1 117 ? 18.385 -12.308 -11.764 1.00 87.12 117 THR A N 1
ATOM 923 C CA . THR A 1 117 ? 18.715 -12.721 -10.383 1.00 87.12 117 THR A CA 1
ATOM 924 C C . THR A 1 117 ? 18.734 -11.570 -9.376 1.00 87.12 117 THR A C 1
ATOM 926 O O . THR A 1 117 ? 18.731 -11.802 -8.169 1.00 87.12 117 THR A O 1
ATOM 929 N N . THR A 1 118 ? 18.720 -10.327 -9.861 1.00 87.25 118 THR A N 1
ATOM 930 C CA . THR A 1 118 ? 18.647 -9.115 -9.048 1.00 87.25 118 THR A CA 1
ATOM 931 C C . THR A 1 118 ? 17.502 -8.244 -9.542 1.00 87.25 118 THR A C 1
ATOM 933 O O . THR A 1 118 ? 17.516 -7.809 -10.692 1.00 87.25 118 THR A O 1
ATOM 936 N N . GLN A 1 119 ? 16.551 -7.938 -8.660 1.00 88.31 119 GLN A N 1
ATOM 937 C CA . GLN A 1 119 ? 15.480 -6.985 -8.941 1.00 88.31 119 GLN A CA 1
ATOM 938 C C . GLN A 1 119 ? 16.011 -5.550 -8.835 1.00 88.31 119 GLN A C 1
ATOM 940 O O . GLN A 1 119 ? 16.449 -5.111 -7.770 1.00 88.31 119 GLN A O 1
ATOM 945 N N . ASP A 1 120 ? 15.987 -4.817 -9.944 1.00 89.94 120 ASP A N 1
ATOM 946 C CA . ASP A 1 120 ? 16.522 -3.462 -10.047 1.00 89.94 120 ASP A CA 1
ATOM 947 C C . ASP A 1 120 ? 15.645 -2.495 -10.864 1.00 89.94 120 ASP A C 1
ATOM 949 O O . ASP A 1 120 ? 16.106 -1.404 -11.218 1.00 89.94 120 ASP A O 1
ATOM 953 N N . ASP A 1 121 ? 14.384 -2.859 -11.115 1.00 91.56 121 ASP A N 1
ATOM 954 C CA . ASP A 1 121 ? 13.367 -2.019 -11.745 1.00 91.56 121 ASP A CA 1
ATOM 955 C C . ASP A 1 121 ? 12.977 -0.858 -10.805 1.00 91.56 121 ASP A C 1
ATOM 957 O O . ASP A 1 121 ? 12.421 -1.070 -9.718 1.00 91.56 121 ASP A O 1
ATOM 961 N N . PRO A 1 122 ? 13.237 0.402 -11.203 1.00 94.94 122 PRO A N 1
ATOM 962 C CA . PRO A 1 122 ? 12.869 1.568 -10.409 1.00 94.94 122 PRO A CA 1
ATOM 963 C C . PRO A 1 122 ? 11.371 1.724 -10.132 1.00 94.94 122 PRO A C 1
ATOM 965 O O . PRO A 1 122 ? 10.994 2.292 -9.107 1.00 94.94 122 PRO A O 1
ATOM 968 N N . THR A 1 123 ? 10.530 1.270 -11.053 1.00 95.94 123 THR A N 1
ATOM 969 C CA . THR A 1 123 ? 9.069 1.319 -10.956 1.00 95.94 123 THR A CA 1
ATOM 970 C C . THR A 1 123 ? 8.590 0.284 -9.946 1.00 95.94 123 THR A C 1
ATOM 972 O O . THR A 1 123 ? 7.825 0.619 -9.047 1.00 95.94 123 THR A O 1
ATOM 975 N N . TYR A 1 124 ? 9.133 -0.936 -9.994 1.00 95.19 124 TYR A N 1
ATOM 976 C CA . TYR A 1 124 ? 8.870 -1.953 -8.971 1.00 95.19 124 TYR A CA 1
ATOM 977 C C . TYR A 1 124 ? 9.289 -1.462 -7.578 1.00 95.19 124 TYR A C 1
ATOM 979 O O . TYR A 1 124 ? 8.515 -1.525 -6.625 1.00 95.19 124 TYR A O 1
ATOM 987 N N . ALA A 1 125 ? 10.485 -0.874 -7.463 1.00 95.94 125 ALA A N 1
ATOM 988 C CA . ALA A 1 125 ? 10.964 -0.296 -6.207 1.00 95.94 125 ALA A CA 1
ATOM 989 C C . ALA A 1 125 ? 10.062 0.841 -5.686 1.00 95.94 125 ALA A C 1
ATOM 991 O O . ALA A 1 125 ? 9.886 0.981 -4.476 1.00 95.94 125 ALA A O 1
ATOM 992 N N . SER A 1 126 ? 9.453 1.626 -6.581 1.00 98.06 126 SER A N 1
ATOM 993 C CA . SER A 1 126 ? 8.448 2.632 -6.219 1.00 98.06 126 SER A CA 1
ATOM 994 C C . SER A 1 126 ? 7.191 2.011 -5.608 1.00 98.06 126 SER A C 1
ATOM 996 O O . SER A 1 126 ? 6.628 2.579 -4.670 1.00 98.06 126 SER A O 1
ATOM 998 N N . MET A 1 127 ? 6.728 0.877 -6.133 1.00 97.75 127 MET A N 1
ATOM 999 C CA . MET A 1 127 ? 5.566 0.177 -5.584 1.00 97.75 127 MET A CA 1
ATOM 1000 C C . MET A 1 127 ? 5.896 -0.422 -4.214 1.00 97.75 127 MET A C 1
ATOM 1002 O O . MET A 1 127 ? 5.124 -0.241 -3.277 1.00 97.75 127 MET A O 1
ATOM 1006 N N . VAL A 1 128 ? 7.081 -1.036 -4.067 1.00 97.38 128 VAL A N 1
ATOM 1007 C CA . VAL A 1 128 ? 7.570 -1.557 -2.776 1.00 97.38 128 VAL A CA 1
ATOM 1008 C C . VAL A 1 128 ? 7.612 -0.446 -1.732 1.00 97.38 128 VAL A C 1
ATOM 1010 O O . VAL A 1 128 ? 7.122 -0.638 -0.624 1.00 97.38 128 VAL A O 1
ATOM 1013 N N . GLN A 1 129 ? 8.133 0.735 -2.085 1.00 98.44 129 GLN A N 1
ATOM 1014 C CA . GLN A 1 129 ? 8.141 1.859 -1.151 1.0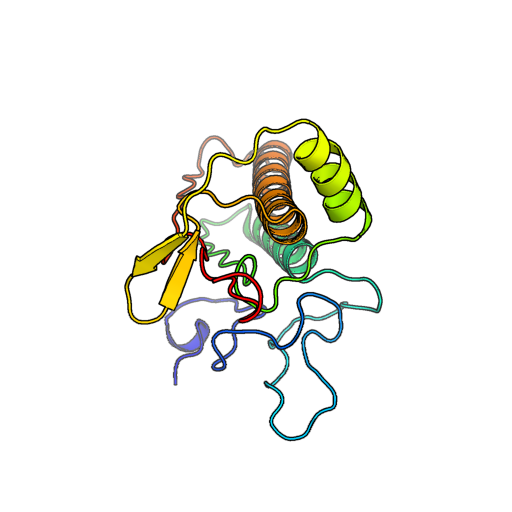0 98.44 129 GLN A CA 1
ATOM 1015 C C . GLN A 1 129 ? 6.725 2.314 -0.781 1.00 98.44 129 GLN A C 1
ATOM 1017 O O . GLN A 1 129 ? 6.502 2.696 0.354 1.00 98.44 129 GLN A O 1
ATOM 1022 N N . SER A 1 130 ? 5.750 2.237 -1.688 1.00 98.50 130 SER A N 1
ATOM 1023 C CA . SER A 1 130 ? 4.368 2.611 -1.350 1.00 98.50 130 SER A CA 1
ATOM 1024 C C . SER A 1 130 ? 3.756 1.661 -0.308 1.00 98.50 130 SER A C 1
ATOM 1026 O O . SER A 1 130 ? 3.015 2.104 0.565 1.00 98.50 130 SER A O 1
ATOM 1028 N N . VAL A 1 131 ? 4.102 0.368 -0.352 1.00 98.25 131 VAL A N 1
ATOM 1029 C CA . VAL A 1 131 ? 3.722 -0.600 0.694 1.00 98.25 131 VAL A CA 1
ATOM 1030 C C . VAL A 1 131 ? 4.479 -0.337 2.002 1.00 98.25 131 VAL A C 1
ATOM 1032 O O . VAL A 1 131 ? 3.881 -0.398 3.072 1.00 98.25 131 VAL A O 1
ATOM 1035 N N . ASP A 1 132 ? 5.768 0.002 1.939 1.00 98.44 132 ASP A N 1
ATOM 1036 C CA . ASP A 1 132 ? 6.562 0.382 3.120 1.00 98.44 132 ASP A CA 1
ATOM 1037 C C . ASP A 1 132 ? 6.002 1.642 3.809 1.00 98.44 132 ASP A C 1
ATOM 1039 O O . ASP A 1 132 ? 5.765 1.644 5.019 1.00 98.44 132 ASP A O 1
ATOM 1043 N N . ASP A 1 133 ? 5.684 2.677 3.025 1.00 98.69 133 ASP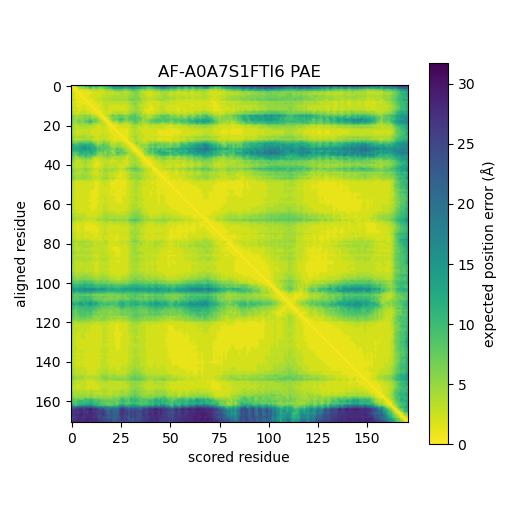 A N 1
ATOM 1044 C CA . ASP A 1 133 ? 5.048 3.911 3.492 1.00 98.69 133 ASP A CA 1
ATOM 1045 C C . ASP A 1 133 ? 3.681 3.599 4.142 1.00 98.69 133 ASP A C 1
ATOM 1047 O O . ASP A 1 133 ? 3.364 4.134 5.206 1.00 98.69 133 ASP A O 1
ATOM 1051 N N . SER A 1 134 ? 2.898 2.678 3.560 1.00 98.62 134 SER A N 1
ATOM 1052 C CA . SER A 1 134 ? 1.638 2.188 4.137 1.00 98.62 134 SER A CA 1
ATOM 1053 C C . SER A 1 134 ? 1.834 1.568 5.522 1.00 98.62 134 SER A C 1
ATOM 1055 O O . SER A 1 134 ? 1.167 1.972 6.475 1.00 98.62 134 SER A O 1
ATOM 1057 N N . VAL A 1 135 ? 2.785 0.640 5.673 1.00 98.31 135 VAL A N 1
ATOM 1058 C CA . VAL A 1 135 ? 3.103 0.020 6.973 1.00 98.31 135 VAL A CA 1
ATOM 1059 C C . VAL A 1 135 ? 3.536 1.080 7.989 1.00 98.31 135 VAL A C 1
ATOM 1061 O O . VAL A 1 135 ? 3.124 1.029 9.152 1.00 98.31 135 VAL A O 1
ATOM 1064 N N . GLY A 1 136 ? 4.319 2.071 7.552 1.00 98.44 136 GLY A N 1
ATOM 1065 C CA . GLY A 1 136 ? 4.686 3.232 8.360 1.00 98.44 136 GLY A CA 1
ATOM 1066 C C . GLY A 1 136 ? 3.465 3.995 8.879 1.00 98.44 136 GLY A C 1
ATOM 1067 O O . GLY A 1 136 ? 3.365 4.233 10.083 1.00 98.44 136 GLY A O 1
ATOM 1068 N N . LEU A 1 137 ? 2.510 4.308 8.000 1.00 98.75 137 LEU A N 1
ATOM 1069 C CA . LEU A 1 137 ? 1.266 4.999 8.354 1.00 98.75 137 LEU A CA 1
ATOM 1070 C C . LEU A 1 137 ? 0.382 4.177 9.302 1.00 98.75 137 LEU A C 1
ATOM 1072 O O . LEU A 1 137 ? -0.158 4.738 10.254 1.00 98.75 137 LEU A O 1
ATOM 1076 N N . ILE A 1 138 ? 0.272 2.858 9.103 1.00 98.50 138 ILE A N 1
ATOM 1077 C CA . ILE A 1 138 ? -0.452 1.973 10.033 1.00 98.50 138 ILE A CA 1
ATOM 1078 C C . ILE A 1 138 ? 0.190 2.006 11.421 1.00 98.50 138 ILE A C 1
ATOM 1080 O O . ILE A 1 138 ? -0.515 2.124 12.426 1.00 98.50 138 ILE A O 1
ATOM 1084 N N . ARG A 1 139 ? 1.525 1.945 11.501 1.00 98.38 139 ARG A N 1
ATOM 1085 C CA . ARG A 1 139 ? 2.237 2.023 12.782 1.00 98.38 139 ARG A CA 1
ATOM 1086 C C . ARG A 1 139 ? 1.984 3.359 13.480 1.00 98.38 139 ARG A C 1
ATOM 1088 O O . ARG A 1 139 ? 1.655 3.355 14.663 1.00 98.38 139 ARG A O 1
ATOM 1095 N N . THR A 1 140 ? 2.074 4.474 12.756 1.00 98.62 140 THR A N 1
ATOM 1096 C CA . THR A 1 140 ? 1.761 5.804 13.301 1.00 98.62 140 THR A CA 1
ATOM 1097 C C . THR A 1 140 ? 0.315 5.884 13.790 1.00 98.62 140 THR A C 1
ATOM 1099 O O . THR A 1 140 ? 0.078 6.315 14.913 1.00 98.62 140 THR A O 1
ATOM 1102 N N . ALA A 1 141 ? -0.651 5.371 13.027 1.00 98.50 141 ALA A N 1
ATOM 1103 C CA . ALA A 1 141 ? -2.047 5.341 13.458 1.00 98.50 141 ALA A CA 1
ATOM 1104 C C . ALA A 1 141 ? -2.253 4.511 14.739 1.00 98.50 141 ALA A C 1
ATOM 1106 O O . ALA A 1 141 ? -3.011 4.915 15.620 1.00 98.50 141 ALA A O 1
ATOM 1107 N N . LEU A 1 142 ? -1.566 3.372 14.892 1.00 98.31 142 LEU A N 1
ATOM 1108 C CA . LEU A 1 142 ? -1.603 2.588 16.134 1.00 98.31 142 LEU A CA 1
ATOM 1109 C C . LEU A 1 142 ? -1.035 3.361 17.331 1.00 98.31 142 LEU A C 1
ATOM 1111 O O . LEU A 1 142 ? -1.544 3.215 18.445 1.00 98.31 142 LEU A O 1
ATOM 1115 N N . GLU A 1 143 ? 0.018 4.153 17.127 1.00 98.38 143 GLU A N 1
ATOM 1116 C CA . GLU A 1 143 ? 0.603 5.014 18.160 1.00 98.38 143 GLU A CA 1
ATOM 1117 C C . GLU A 1 143 ? -0.376 6.124 18.564 1.00 98.38 143 GLU A C 1
ATOM 1119 O O . GLU A 1 143 ? -0.684 6.264 19.753 1.00 98.38 143 GLU A O 1
ATOM 1124 N N . ASP A 1 144 ? -0.938 6.835 17.586 1.00 98.38 144 ASP A N 1
ATOM 1125 C CA . ASP A 1 144 ? -1.882 7.940 17.793 1.00 98.38 144 ASP A CA 1
ATOM 1126 C C . ASP A 1 144 ? -3.172 7.479 18.489 1.00 98.38 144 ASP A C 1
ATOM 1128 O O . ASP A 1 144 ? -3.685 8.140 19.398 1.00 98.38 144 ASP A O 1
ATOM 1132 N N . LEU A 1 145 ? -3.673 6.298 18.115 1.00 97.94 145 LEU A N 1
ATOM 1133 C CA . LEU A 1 145 ? -4.841 5.667 18.732 1.00 97.94 145 LEU A CA 1
ATOM 1134 C C . LEU A 1 145 ? -4.520 4.977 20.068 1.00 97.94 145 LE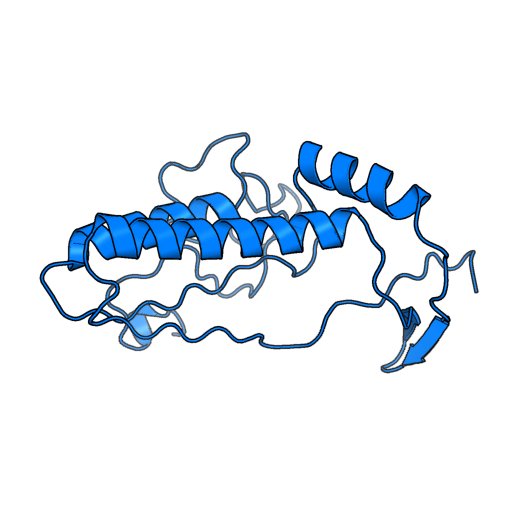U A C 1
ATOM 1136 O O . LEU A 1 145 ? -5.436 4.496 20.735 1.00 97.94 145 LEU A O 1
ATOM 1140 N N . LYS A 1 146 ? -3.246 4.946 20.487 1.00 98.06 146 LYS A N 1
ATOM 1141 C CA . LYS A 1 146 ? -2.754 4.286 21.712 1.00 98.06 146 LYS A CA 1
ATOM 1142 C C . LYS A 1 146 ? -3.036 2.777 21.755 1.00 98.06 146 LYS A C 1
ATOM 1144 O O . LYS A 1 146 ? -3.221 2.205 22.829 1.00 98.06 146 LYS A O 1
ATOM 1149 N N . LEU A 1 147 ? -3.026 2.127 20.595 1.00 97.81 147 LEU A N 1
ATOM 1150 C CA . LEU A 1 147 ? -3.310 0.698 20.423 1.00 97.81 147 LEU A CA 1
ATOM 1151 C C . LEU A 1 147 ? -2.046 -0.178 20.385 1.00 97.81 147 LEU A C 1
ATOM 1153 O O . LEU A 1 147 ? -2.140 -1.398 20.524 1.00 97.81 147 LEU A O 1
ATOM 1157 N N . THR A 1 148 ? -0.853 0.414 20.255 1.00 97.06 148 THR A N 1
ATOM 1158 C CA . THR A 1 148 ? 0.427 -0.310 20.093 1.00 97.06 148 THR A CA 1
ATOM 1159 C C . THR A 1 148 ? 0.714 -1.357 21.169 1.00 97.06 148 THR A C 1
ATOM 1161 O O . THR A 1 148 ? 1.304 -2.388 20.867 1.00 97.06 148 THR A O 1
ATOM 1164 N N . LYS A 1 149 ? 0.286 -1.143 22.419 1.00 97.12 149 LYS A N 1
ATOM 1165 C CA . LYS A 1 149 ? 0.544 -2.092 23.521 1.00 97.12 149 LYS A CA 1
ATOM 1166 C C . LYS A 1 149 ? -0.304 -3.366 23.473 1.00 97.12 149 LYS A C 1
ATOM 1168 O O . LYS A 1 149 ? 0.025 -4.315 24.175 1.00 97.12 149 LYS A O 1
ATOM 1173 N N . ASN A 1 150 ? -1.385 -3.378 22.694 1.00 96.06 150 ASN A N 1
ATOM 1174 C CA . ASN A 1 150 ? -2.327 -4.497 22.612 1.00 96.06 150 ASN A CA 1
ATOM 1175 C C . ASN A 1 150 ? -2.612 -4.904 21.157 1.00 96.06 150 ASN A C 1
ATOM 1177 O O . ASN A 1 150 ? -3.694 -5.389 20.844 1.00 96.06 150 ASN A O 1
ATOM 1181 N N . THR A 1 151 ? -1.656 -4.666 20.258 1.00 97.81 151 THR A N 1
ATOM 1182 C CA . THR A 1 151 ? -1.780 -5.008 18.839 1.00 97.81 151 THR A CA 1
ATOM 1183 C C . THR A 1 151 ? -0.619 -5.896 18.426 1.00 97.81 151 THR A C 1
ATOM 1185 O O . THR A 1 151 ? 0.540 -5.557 18.657 1.00 97.81 151 THR A O 1
ATOM 1188 N N . ILE A 1 152 ? -0.929 -7.020 17.782 1.00 97.38 152 ILE A N 1
ATOM 1189 C CA . ILE A 1 152 ? 0.058 -7.857 17.099 1.00 97.38 152 ILE A CA 1
ATOM 1190 C C . ILE A 1 152 ? 0.006 -7.504 15.616 1.00 97.38 152 ILE A C 1
ATOM 1192 O O . ILE A 1 152 ? -1.068 -7.497 15.020 1.00 97.38 152 ILE A O 1
ATOM 1196 N N . ILE A 1 153 ? 1.168 -7.237 15.023 1.00 96.88 153 ILE A N 1
ATOM 1197 C CA . ILE A 1 153 ? 1.305 -7.041 13.579 1.00 96.88 153 ILE A CA 1
ATOM 1198 C C . ILE A 1 153 ? 2.000 -8.268 13.004 1.00 96.88 153 ILE A C 1
ATOM 1200 O O . ILE A 1 153 ? 3.104 -8.616 13.425 1.00 96.88 153 ILE A O 1
ATOM 1204 N N . VAL A 1 154 ? 1.359 -8.899 12.024 1.00 97.75 154 VAL A N 1
ATOM 1205 C CA . VAL A 1 154 ? 1.957 -9.961 11.215 1.00 97.75 154 VAL A CA 1
ATOM 1206 C C . VAL A 1 154 ? 2.164 -9.404 9.816 1.00 97.75 154 VAL A C 1
ATOM 1208 O O . VAL A 1 154 ? 1.209 -8.990 9.166 1.00 97.75 154 VAL A O 1
ATOM 1211 N N . PHE A 1 155 ? 3.414 -9.387 9.362 1.00 96.12 155 PHE A N 1
ATOM 1212 C CA . PHE A 1 155 ? 3.769 -9.007 8.000 1.00 96.12 155 PHE A CA 1
ATOM 1213 C C . PHE A 1 155 ? 4.224 -10.253 7.248 1.00 96.12 155 PHE A C 1
ATOM 1215 O O . PHE A 1 155 ? 5.127 -10.958 7.700 1.00 96.12 155 PHE A O 1
ATOM 1222 N N . THR A 1 156 ? 3.584 -10.536 6.119 1.00 95.38 156 THR A N 1
ATOM 1223 C CA . THR A 1 156 ? 3.875 -11.701 5.284 1.00 95.38 156 THR A CA 1
ATOM 1224 C C . THR A 1 156 ? 3.695 -11.349 3.810 1.00 95.38 156 THR A C 1
ATOM 1226 O O . THR A 1 156 ? 3.115 -10.316 3.481 1.00 95.38 156 THR A O 1
ATOM 1229 N N . SER A 1 157 ? 4.195 -12.219 2.939 1.00 91.69 157 SER A N 1
ATOM 1230 C CA . SER A 1 157 ? 4.024 -12.166 1.487 1.00 91.69 157 SER A CA 1
ATOM 1231 C C . SER A 1 157 ? 3.413 -13.486 1.026 1.00 91.69 157 SER A C 1
ATOM 1233 O O . SER A 1 157 ? 3.658 -14.524 1.645 1.00 91.69 157 SER A O 1
ATOM 1235 N N . ASP A 1 158 ? 2.626 -13.456 -0.041 1.00 90.00 158 ASP A N 1
ATOM 1236 C CA . ASP A 1 158 ? 2.092 -14.650 -0.702 1.00 90.00 158 ASP A CA 1
ATOM 1237 C C . ASP A 1 158 ? 3.192 -15.395 -1.477 1.00 90.00 158 ASP A C 1
ATOM 1239 O O . ASP A 1 158 ? 3.319 -16.618 -1.387 1.00 90.00 158 ASP A O 1
ATOM 1243 N N . ASN A 1 159 ? 4.029 -14.638 -2.192 1.00 85.94 159 ASN A N 1
ATOM 1244 C CA . ASN A 1 159 ? 5.040 -15.125 -3.121 1.00 85.94 159 ASN A CA 1
ATOM 1245 C C . ASN A 1 159 ? 6.324 -14.268 -3.068 1.00 85.94 159 ASN A C 1
ATOM 1247 O O . ASN A 1 159 ? 6.437 -13.301 -2.309 1.00 85.94 159 ASN A O 1
ATOM 1251 N N . GLY A 1 160 ? 7.329 -14.661 -3.861 1.00 84.12 160 GLY A N 1
ATOM 1252 C CA . GLY A 1 160 ? 8.561 -13.894 -4.067 1.00 84.12 160 GLY A CA 1
ATOM 1253 C C . GLY A 1 160 ? 8.376 -12.693 -5.004 1.00 84.12 160 GLY A C 1
ATOM 1254 O O . GLY A 1 160 ? 7.296 -12.443 -5.529 1.00 84.12 160 GLY A O 1
ATOM 1255 N N . GLY A 1 161 ? 9.451 -11.938 -5.237 1.00 81.38 161 GLY A N 1
ATOM 1256 C CA . GLY A 1 161 ? 9.403 -10.781 -6.131 1.00 81.38 161 GLY A CA 1
ATOM 1257 C C . GLY A 1 161 ? 9.375 -11.170 -7.609 1.00 81.38 161 GLY A C 1
ATOM 1258 O O . GLY A 1 161 ? 10.053 -12.112 -8.019 1.00 81.38 161 GLY A O 1
ATOM 1259 N N . LYS A 1 162 ? 8.647 -10.404 -8.430 1.00 80.56 162 LYS A N 1
ATOM 1260 C CA . LYS A 1 162 ? 8.688 -10.569 -9.890 1.00 80.56 162 LYS A CA 1
ATOM 1261 C C . LYS A 1 162 ? 10.112 -10.313 -10.377 1.00 80.56 162 LYS A C 1
ATOM 1263 O O . LYS A 1 162 ? 10.613 -9.225 -10.146 1.00 80.56 162 LYS A O 1
ATOM 1268 N N . ALA A 1 163 ? 10.748 -11.264 -11.054 1.00 74.44 163 ALA A N 1
ATOM 1269 C CA . ALA A 1 163 ? 12.096 -11.115 -11.626 1.00 74.44 163 ALA A CA 1
ATOM 1270 C C . ALA A 1 163 ? 12.098 -11.122 -13.168 1.00 74.44 163 ALA A C 1
ATOM 1272 O O . ALA A 1 163 ? 13.132 -10.909 -13.808 1.00 74.44 163 ALA A O 1
ATOM 1273 N N . ASP A 1 164 ? 10.930 -11.348 -13.766 1.00 65.31 164 ASP A N 1
ATOM 1274 C CA . ASP A 1 164 ? 10.788 -11.620 -15.190 1.00 65.31 164 ASP A CA 1
ATOM 1275 C C . ASP A 1 164 ? 10.720 -10.310 -15.961 1.00 65.31 164 ASP A C 1
ATOM 1277 O O . ASP A 1 164 ? 9.719 -9.587 -15.936 1.00 65.31 164 ASP A O 1
ATOM 1281 N N . THR A 1 165 ? 11.798 -10.007 -16.669 1.00 52.81 165 THR A N 1
ATOM 1282 C CA . THR A 1 165 ? 11.837 -8.932 -17.656 1.00 52.81 165 THR A CA 1
ATOM 1283 C C . THR A 1 165 ? 12.701 -9.392 -18.808 1.00 52.81 165 THR A C 1
ATOM 1285 O O . THR A 1 165 ? 13.913 -9.217 -18.809 1.00 52.81 165 THR A O 1
ATOM 1288 N N . VAL A 1 166 ? 12.073 -9.952 -19.834 1.00 48.75 166 VAL A N 1
ATOM 1289 C CA . VAL A 1 166 ? 12.718 -10.022 -21.141 1.00 48.75 166 VAL A CA 1
ATOM 1290 C C . VAL A 1 166 ? 11.907 -9.196 -22.112 1.00 48.75 166 VAL A C 1
ATOM 1292 O O . VAL A 1 166 ? 10.869 -9.616 -22.618 1.00 48.75 166 VAL A O 1
ATOM 1295 N N . ASN A 1 167 ? 12.435 -8.011 -22.407 1.00 45.59 167 ASN A N 1
ATOM 1296 C CA . ASN A 1 167 ? 12.375 -7.550 -23.778 1.00 45.59 167 ASN A CA 1
ATOM 1297 C C . ASN A 1 167 ? 13.240 -8.540 -24.577 1.00 45.59 167 ASN A C 1
ATOM 1299 O O . ASN A 1 167 ? 14.429 -8.671 -24.278 1.00 45.59 167 ASN A O 1
ATOM 1303 N N . LYS A 1 168 ? 12.648 -9.276 -25.527 1.00 44.91 168 LYS A N 1
ATOM 1304 C CA . LYS A 1 168 ? 13.303 -10.370 -26.280 1.00 44.91 168 LYS A CA 1
ATOM 1305 C C . LYS A 1 168 ? 14.595 -9.957 -27.004 1.00 44.91 168 LYS A C 1
ATOM 1307 O O . LYS A 1 168 ? 15.319 -10.812 -27.480 1.00 44.91 168 LYS A O 1
ATOM 1312 N N . GLU A 1 169 ? 14.880 -8.662 -27.082 1.00 47.06 169 GLU A N 1
ATOM 1313 C CA . GLU A 1 169 ? 16.053 -8.086 -27.741 1.00 47.06 169 GLU A CA 1
ATOM 1314 C C . GLU A 1 169 ? 17.347 -8.141 -26.904 1.00 47.06 169 GLU A C 1
ATOM 1316 O O . GLU A 1 169 ? 18.401 -7.762 -27.408 1.00 47.06 169 GLU A O 1
ATOM 1321 N N . LYS A 1 170 ? 17.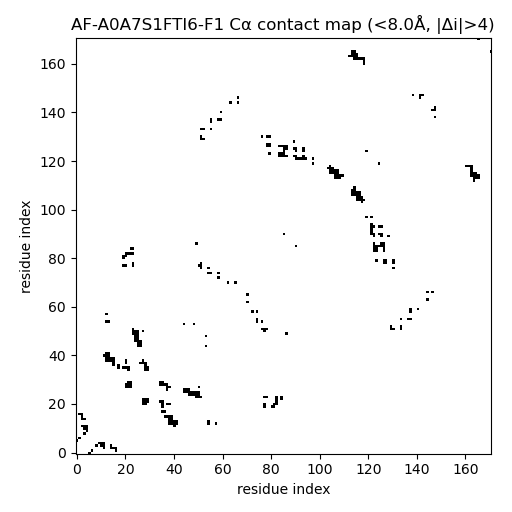291 -8.550 -25.625 1.00 47.59 170 LYS A N 1
ATOM 1322 C CA . LYS A 1 170 ? 18.451 -8.550 -24.706 1.00 47.59 170 LYS A CA 1
ATOM 1323 C C . LYS A 1 170 ? 18.944 -9.934 -24.258 1.00 47.59 170 LYS A C 1
ATOM 1325 O O . LYS A 1 170 ? 19.803 -9.987 -23.377 1.00 47.59 170 LYS A O 1
ATOM 1330 N N . VAL A 1 171 ? 18.425 -11.014 -24.842 1.00 45.66 171 VAL A N 1
ATOM 1331 C CA . VAL A 1 171 ? 18.947 -12.384 -24.667 1.00 45.66 171 VAL A CA 1
ATOM 1332 C C . VAL A 1 171 ? 19.537 -12.861 -25.981 1.00 45.66 171 VAL A C 1
ATOM 1334 O O . VAL A 1 171 ? 18.867 -12.651 -27.015 1.00 45.66 171 VAL A O 1
#

Solvent-accessible surface area (backbone atoms only — not comparable to full-atom values): 10744 Å² total; per-residue (Å²): 142,79,51,56,56,77,71,79,37,95,72,70,65,48,74,47,95,74,81,64,45,63,34,55,42,54,77,27,37,54,96,51,94,87,46,56,75,53,47,43,73,61,77,93,69,51,88,83,41,41,51,57,62,49,55,41,50,53,49,50,52,49,50,64,70,42,66,91,51,94,81,86,84,86,88,78,62,70,62,74,48,66,57,81,65,32,56,67,69,47,20,51,52,32,47,61,51,47,77,76,50,82,91,80,55,50,78,42,84,50,101,92,42,51,26,34,78,47,83,75,55,26,34,54,52,18,26,50,46,49,54,51,52,37,54,52,50,53,53,50,49,29,55,77,70,67,41,59,91,82,57,88,86,86,86,85,74,97,68,82,79,87,35,73,70,70,66,78,88,79,112

InterPro domains:
  IPR000917 Sulfatase, N-terminal [PF00884] (42-163)
  IPR017850 Alkaline-phosphatase-like, core domain superfamily [G3DSA:3.40.720.10] (1-170)
  IPR017850 Alkaline-phosphatase-like, core domain superfamily [SSF53649] (3-161)
  IPR050738 Sulfatase enzyme [PTHR42693] (3-160)

pLDDT: mean 90.07, std 11.56, range [44.91, 98.75]

Secondary structure (DSSP, 8-state):
--SGGGGT-S--SS--TTSS-S-SBTTSS-SSTTPPPPPTT-TT--TT-BHHHHHHHHHHHHHHHHTTS---------TTSSS----HHHHHHHHHHHTTS---PPEEEETTEEEESS---HHHHHHHHHHHHHHHHHHHHHHHTT-GGG-------SS----B---GGG-

Radius of gyration: 18.23 Å; Cα contacts (8 Å, |Δi|>4): 197; chains: 1; bounding box: 46×32×51 Å